Protein AF-A0A0H3NPZ6-F1 (afdb_monomer_lite)

InterPro domains:
  IPR002912 ACT domain [PS51671] (1-62)
  IPR045865 ACT-like domain [SSF55021] (1-60)
  IPR054480 Acetolactate synthase small subunit-like, ACT domain [PF22629] (1-56)

pLDDT: mean 83.37, std 8.53, range [52.88, 93.75]

Structure (mmCIF, N/CA/C/O backbone):
data_AF-A0A0H3NPZ6-F1
#
_entry.id   AF-A0A0H3NPZ6-F1
#
loop_
_atom_site.group_PDB
_atom_site.id
_atom_site.type_symbol
_atom_site.label_atom_id
_atom_site.label_alt_id
_atom_site.label_comp_id
_atom_site.label_asym_id
_atom_site.label_entity_id
_atom_site.label_seq_id
_atom_site.pdbx_PDB_ins_code
_atom_site.Cartn_x
_atom_site.Cartn_y
_atom_site.Cartn_z
_atom_site.occupancy
_atom_site.B_iso_or_equiv
_atom_site.auth_seq_id
_atom_site.auth_comp_id
_atom_site.auth_asym_id
_atom_site.auth_atom_id
_atom_site.pdbx_PDB_model_num
ATOM 1 N N . MET A 1 1 ? -2.458 7.220 7.185 1.00 68.38 1 MET A N 1
ATOM 2 C CA . MET A 1 1 ? -1.403 7.293 6.139 1.00 68.38 1 MET A CA 1
ATOM 3 C C . MET A 1 1 ? 0.020 7.117 6.679 1.00 68.38 1 MET A C 1
ATOM 5 O O . MET A 1 1 ? 0.736 6.279 6.145 1.00 68.38 1 MET A O 1
ATOM 9 N N . SER A 1 2 ? 0.454 7.833 7.727 1.00 76.19 2 SER A N 1
ATOM 10 C CA . SER A 1 2 ? 1.857 7.801 8.202 1.00 76.19 2 SER A CA 1
ATOM 11 C C . SER A 1 2 ? 2.383 6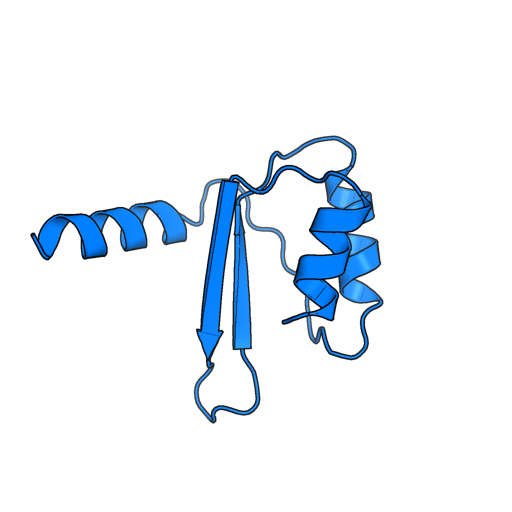.412 8.597 1.00 76.19 2 SER A C 1
ATOM 13 O O . SER A 1 2 ? 3.541 6.105 8.323 1.00 76.19 2 SER A O 1
ATOM 15 N N . HIS A 1 3 ? 1.546 5.553 9.191 1.00 76.94 3 HIS A N 1
ATOM 16 C CA . HIS A 1 3 ? 1.931 4.187 9.579 1.00 76.94 3 HIS A CA 1
ATOM 17 C C . HIS A 1 3 ? 2.252 3.303 8.366 1.00 76.94 3 HIS A C 1
ATOM 19 O O . HIS A 1 3 ? 3.288 2.641 8.332 1.00 76.94 3 HIS A O 1
ATOM 25 N N . ILE A 1 4 ? 1.401 3.370 7.342 1.00 77.88 4 ILE A N 1
ATOM 26 C CA . ILE A 1 4 ? 1.532 2.605 6.100 1.00 77.88 4 ILE A CA 1
ATOM 27 C C . ILE A 1 4 ? 2.764 3.08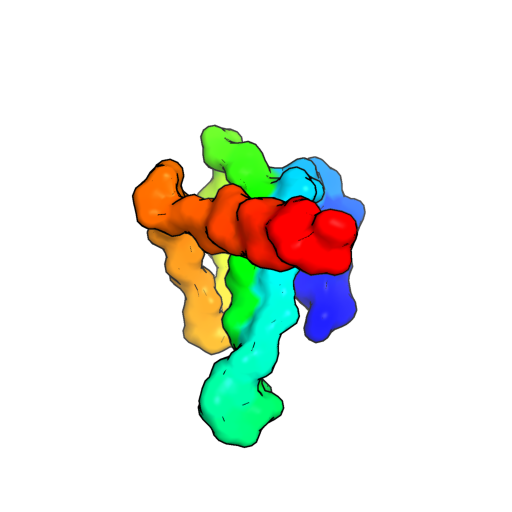4 5.324 1.00 77.88 4 ILE A C 1
ATOM 29 O O . ILE A 1 4 ? 3.665 2.290 5.072 1.00 77.88 4 ILE A O 1
ATOM 33 N N . CYS A 1 5 ? 2.891 4.389 5.054 1.00 77.81 5 CYS A N 1
ATOM 34 C CA . CYS A 1 5 ? 4.067 4.940 4.365 1.00 77.81 5 CYS A CA 1
ATOM 35 C C . CYS A 1 5 ? 5.379 4.673 5.130 1.00 77.81 5 CYS A C 1
ATOM 37 O O . CYS A 1 5 ? 6.415 4.393 4.527 1.00 77.81 5 CYS A O 1
ATOM 39 N N . GLY A 1 6 ? 5.338 4.709 6.467 1.00 77.94 6 GLY A N 1
ATOM 40 C CA . GLY A 1 6 ? 6.484 4.401 7.322 1.00 77.94 6 GLY A CA 1
ATOM 41 C C . GLY A 1 6 ? 6.944 2.940 7.257 1.00 77.94 6 GLY A C 1
ATOM 42 O O . GLY A 1 6 ? 8.134 2.674 7.451 1.00 77.94 6 GLY A O 1
ATOM 43 N N . LEU A 1 7 ? 6.041 1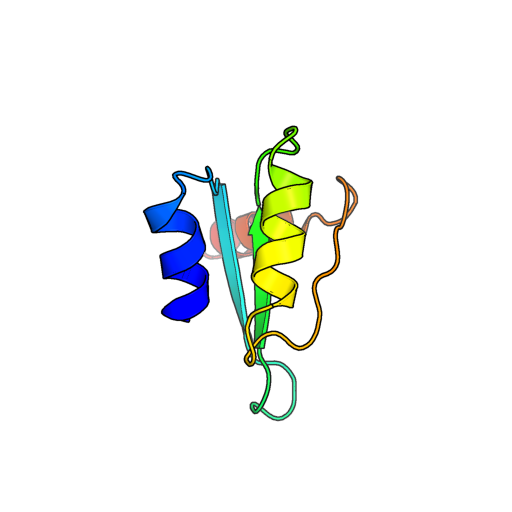.995 6.967 1.00 77.56 7 LEU A N 1
ATOM 44 C CA . LEU A 1 7 ? 6.384 0.585 6.763 1.00 77.56 7 LEU A CA 1
ATOM 45 C C . LEU A 1 7 ? 7.234 0.401 5.495 1.00 77.56 7 LEU A C 1
ATOM 47 O O . LEU A 1 7 ? 8.260 -0.279 5.547 1.00 77.56 7 LEU A O 1
ATOM 51 N N . PHE A 1 8 ? 6.852 1.059 4.394 1.00 74.75 8 PHE A N 1
ATOM 52 C CA . PHE A 1 8 ? 7.584 1.013 3.121 1.00 74.75 8 PHE A CA 1
ATOM 53 C C . PHE A 1 8 ? 8.945 1.704 3.217 1.00 74.75 8 PHE A C 1
ATOM 55 O O . PHE A 1 8 ? 9.966 1.109 2.871 1.00 74.75 8 PHE A O 1
ATOM 62 N N . ALA A 1 9 ? 8.980 2.915 3.783 1.00 73.06 9 ALA A N 1
ATOM 63 C CA . ALA A 1 9 ? 10.203 3.708 3.895 1.00 73.06 9 ALA A CA 1
ATOM 64 C C . ALA A 1 9 ? 11.280 3.035 4.765 1.00 73.06 9 ALA A C 1
ATOM 66 O O . ALA A 1 9 ? 12.465 3.094 4.446 1.00 73.06 9 ALA A O 1
ATOM 67 N N . ARG A 1 10 ? 10.891 2.367 5.862 1.00 70.81 10 ARG A N 1
ATOM 68 C CA . ARG A 1 10 ? 11.849 1.754 6.800 1.00 70.81 10 ARG A CA 1
ATOM 69 C C . ARG A 1 10 ? 12.415 0.420 6.310 1.00 70.81 10 ARG A C 1
ATOM 71 O O . ARG A 1 10 ? 13.493 0.030 6.750 1.00 70.81 10 ARG A O 1
ATOM 78 N N . ARG A 1 11 ? 11.694 -0.301 5.448 1.00 69.38 11 ARG A N 1
ATOM 79 C CA . ARG A 1 11 ? 12.093 -1.643 4.986 1.00 69.38 11 ARG A CA 1
ATOM 80 C C . ARG A 1 11 ? 12.588 -1.694 3.543 1.00 69.38 11 ARG A C 1
ATOM 82 O O . ARG A 1 11 ? 12.892 -2.782 3.066 1.00 69.38 11 ARG A O 1
ATOM 89 N N . ALA A 1 12 ? 12.718 -0.533 2.895 1.00 66.25 12 ALA A N 1
ATOM 90 C CA . ALA A 1 12 ? 13.181 -0.402 1.514 1.00 66.25 12 ALA A CA 1
ATOM 91 C C . ALA A 1 12 ? 12.390 -1.295 0.539 1.00 66.25 12 ALA A C 1
ATOM 93 O O . ALA A 1 12 ? 12.953 -1.896 -0.377 1.00 66.25 12 ALA A O 1
ATOM 94 N N . PHE A 1 13 ? 11.078 -1.412 0.765 1.00 73.69 13 PHE A N 1
ATOM 95 C CA . PHE A 1 13 ? 10.192 -2.042 -0.205 1.00 73.69 13 PHE A CA 1
ATOM 96 C C . PHE A 1 13 ? 10.038 -1.101 -1.393 1.00 73.69 13 PHE A C 1
ATOM 98 O O . PHE A 1 13 ? 9.719 0.074 -1.200 1.00 73.69 13 PHE A O 1
ATOM 105 N N . ASN A 1 14 ? 10.279 -1.611 -2.601 1.00 76.94 14 ASN A N 1
ATOM 106 C CA . ASN A 1 14 ? 10.010 -0.833 -3.798 1.00 76.94 14 ASN A CA 1
ATOM 107 C C . ASN A 1 14 ? 8.495 -0.746 -3.999 1.00 76.94 14 ASN A C 1
ATOM 109 O O . ASN A 1 14 ? 7.805 -1.766 -3.941 1.00 76.94 14 ASN A O 1
ATOM 113 N N . VAL A 1 15 ? 8.000 0.469 -4.198 1.00 83.94 15 VAL A N 1
ATOM 114 C CA . VAL A 1 15 ? 6.595 0.744 -4.485 1.00 83.94 15 VAL A CA 1
ATOM 115 C C . VAL A 1 15 ? 6.574 1.630 -5.713 1.00 83.94 15 VAL A C 1
ATOM 117 O O . VAL A 1 15 ? 7.045 2.765 -5.657 1.00 83.94 15 VAL A O 1
ATOM 120 N N . ASP A 1 16 ? 6.043 1.098 -6.804 1.00 85.50 16 ASP A N 1
ATOM 121 C CA . ASP A 1 16 ? 6.001 1.791 -8.090 1.00 85.50 16 ASP A CA 1
ATOM 122 C C . ASP A 1 16 ? 4.796 2.741 -8.162 1.00 85.50 16 ASP A C 1
ATOM 124 O O . ASP A 1 16 ? 4.856 3.785 -8.806 1.00 85.50 16 ASP A O 1
ATOM 128 N N . GLY A 1 17 ? 3.725 2.431 -7.422 1.00 85.62 17 GLY A N 1
ATOM 129 C CA . GLY A 1 17 ? 2.502 3.225 -7.393 1.00 85.62 17 GLY A CA 1
ATOM 130 C C . GLY A 1 17 ? 1.743 3.094 -6.077 1.00 85.62 17 GLY A C 1
ATOM 131 O O . GLY A 1 17 ? 1.639 2.011 -5.498 1.00 85.62 17 GLY A O 1
ATOM 132 N N . ILE A 1 18 ? 1.185 4.211 -5.604 1.00 88.06 18 ILE A N 1
ATOM 133 C CA . ILE A 1 18 ? 0.268 4.257 -4.460 1.00 88.06 18 ILE A CA 1
ATOM 134 C C . ILE A 1 18 ? -0.963 5.054 -4.865 1.00 88.06 18 ILE A C 1
ATOM 136 O O . ILE A 1 18 ? -0.854 6.215 -5.254 1.00 88.06 18 ILE A O 1
ATOM 140 N N . LEU A 1 19 ? -2.136 4.452 -4.698 1.00 89.44 19 LEU A N 1
ATOM 141 C CA . LEU A 1 19 ? -3.421 5.128 -4.832 1.00 89.44 19 LEU A CA 1
ATOM 142 C C . LEU A 1 19 ? -4.183 4.986 -3.521 1.00 89.44 19 LEU A C 1
ATOM 144 O O . LEU A 1 19 ? -4.259 3.897 -2.965 1.00 89.44 19 LEU A O 1
ATOM 148 N N . CYS A 1 20 ? -4.765 6.074 -3.032 1.00 90.69 20 CYS A N 1
ATOM 149 C CA . CYS A 1 20 ? -5.611 6.068 -1.847 1.00 90.69 20 CYS A CA 1
ATOM 150 C C . CYS A 1 20 ? -6.900 6.816 -2.165 1.00 90.69 20 CYS A C 1
ATOM 152 O O . CYS A 1 20 ? -6.845 7.955 -2.629 1.00 90.69 20 CYS A O 1
ATOM 154 N N . MET A 1 21 ? -8.044 6.183 -1.918 1.00 90.00 21 MET A N 1
ATOM 155 C CA . MET A 1 21 ? -9.350 6.818 -2.074 1.00 90.00 21 MET A CA 1
ATOM 156 C C . MET A 1 21 ? -10.247 6.507 -0.876 1.00 90.00 21 MET A C 1
ATOM 158 O O . MET A 1 21 ? -10.217 5.378 -0.377 1.00 90.00 21 MET A O 1
ATOM 162 N N . PRO A 1 22 ? -11.070 7.467 -0.425 1.00 93.06 22 PRO A N 1
ATOM 163 C CA . PRO A 1 22 ? -12.071 7.198 0.595 1.00 93.06 22 PRO A CA 1
ATOM 164 C C . PRO A 1 22 ? -13.130 6.229 0.056 1.00 93.06 22 PRO A C 1
ATOM 166 O O . PRO A 1 22 ? -13.491 6.270 -1.123 1.00 93.06 22 PRO A O 1
ATOM 169 N N . LEU A 1 23 ? -13.646 5.365 0.925 1.00 91.81 23 LEU A N 1
ATOM 170 C CA . LEU A 1 23 ? -14.842 4.581 0.641 1.00 91.81 23 LEU A CA 1
ATOM 171 C C . LEU A 1 23 ? -16.102 5.414 0.910 1.00 91.81 23 LEU A C 1
ATOM 173 O O . LEU A 1 23 ? -16.068 6.464 1.558 1.00 91.81 23 LEU A O 1
ATOM 177 N N . ALA A 1 24 ? -17.240 4.936 0.402 1.00 89.44 24 ALA A N 1
ATOM 178 C CA . ALA A 1 24 ? -18.532 5.532 0.713 1.00 89.44 24 ALA A CA 1
ATOM 179 C C . ALA A 1 24 ? -18.748 5.556 2.237 1.00 89.44 24 ALA A C 1
ATOM 181 O O . ALA A 1 24 ? -18.548 4.547 2.905 1.00 89.44 24 ALA A O 1
ATOM 182 N N . GLY A 1 25 ? -19.140 6.712 2.776 1.00 89.69 25 GLY A N 1
ATOM 183 C CA . GLY A 1 25 ? -19.282 6.934 4.221 1.00 89.69 25 GLY A CA 1
ATOM 184 C C . GLY A 1 25 ? -18.093 7.649 4.869 1.00 89.69 25 GLY A C 1
ATOM 185 O O . GLY A 1 25 ? -18.272 8.274 5.906 1.00 89.69 25 GLY A O 1
ATOM 186 N N . GLY A 1 26 ? -16.914 7.651 4.236 1.00 87.56 26 GLY A N 1
ATOM 187 C CA . GLY A 1 26 ? -15.770 8.478 4.640 1.00 87.56 26 GLY A CA 1
ATOM 188 C C . GLY A 1 26 ? -15.011 8.028 5.893 1.00 87.56 26 GLY A C 1
ATOM 189 O O . GLY A 1 26 ? -13.993 8.638 6.208 1.00 87.56 26 GLY A O 1
ATOM 190 N N . GLU A 1 27 ? -15.463 6.980 6.584 1.00 91.56 27 GLU A N 1
ATOM 191 C CA . GLU A 1 27 ? -14.756 6.417 7.746 1.00 91.56 27 GLU A CA 1
ATOM 192 C C . GLU A 1 27 ? -13.560 5.552 7.327 1.00 91.56 27 GLU A C 1
ATOM 194 O O . GLU A 1 27 ? -12.516 5.576 7.974 1.00 91.56 27 GLU A O 1
ATOM 199 N N . ASP A 1 28 ? -13.681 4.882 6.179 1.00 93.75 28 ASP A N 1
ATOM 200 C CA . ASP A 1 28 ? -12.664 3.984 5.647 1.00 93.75 28 ASP A CA 1
ATOM 201 C C . ASP A 1 28 ? -12.047 4.519 4.355 1.00 93.75 28 ASP A C 1
ATOM 203 O O . ASP A 1 28 ? -12.652 5.272 3.587 1.00 93.75 28 ASP A O 1
ATOM 207 N N . SER A 1 29 ? -10.826 4.074 4.069 1.00 92.81 29 SER A N 1
ATOM 208 C CA . SER A 1 29 ? -10.138 4.330 2.804 1.00 92.81 29 SER A CA 1
ATOM 209 C C . SER A 1 29 ? -9.611 3.030 2.218 1.00 92.81 29 SER A C 1
ATOM 211 O O . SER A 1 29 ? -9.211 2.119 2.941 1.00 92.81 29 SER A O 1
ATOM 213 N N . ARG A 1 30 ? -9.567 2.955 0.890 1.00 91.94 30 ARG A N 1
ATOM 214 C CA . ARG A 1 30 ? -8.908 1.873 0.167 1.00 91.94 30 ARG A CA 1
ATOM 215 C C . ARG A 1 30 ? -7.585 2.366 -0.387 1.00 91.94 30 ARG A C 1
ATOM 217 O O . ARG A 1 30 ? -7.530 3.410 -1.035 1.00 91.94 30 ARG A O 1
ATOM 224 N N . ILE A 1 31 ? -6.539 1.590 -0.130 1.00 91.25 31 ILE A N 1
ATOM 225 C CA . ILE A 1 31 ? -5.192 1.851 -0.623 1.00 91.25 31 ILE A CA 1
ATOM 226 C C . ILE A 1 31 ? -4.813 0.729 -1.584 1.00 91.25 31 ILE A C 1
ATOM 228 O O . ILE A 1 31 ? -4.855 -0.443 -1.215 1.00 91.25 31 ILE A O 1
ATOM 232 N N . TRP A 1 32 ? -4.430 1.097 -2.801 1.00 90.56 32 TRP A N 1
ATOM 233 C CA . TRP A 1 32 ? -3.816 0.204 -3.774 1.00 90.56 32 TRP A CA 1
ATOM 234 C C . TRP A 1 32 ? -2.323 0.475 -3.824 1.00 90.56 32 TRP A C 1
ATOM 236 O O . TRP A 1 32 ? -1.884 1.627 -3.784 1.00 90.56 32 TRP A O 1
ATOM 246 N N . LEU A 1 33 ? -1.554 -0.603 -3.909 1.00 88.44 33 LEU A N 1
ATOM 247 C CA . LEU A 1 33 ? -0.102 -0.574 -3.916 1.00 88.44 33 LEU A CA 1
ATOM 248 C C . LEU A 1 33 ? 0.382 -1.406 -5.094 1.00 88.44 33 LEU A C 1
ATOM 250 O O . LEU A 1 33 ? 0.109 -2.605 -5.150 1.00 88.44 33 LEU A O 1
ATOM 254 N N . GLN A 1 34 ? 1.097 -0.773 -6.015 1.00 88.00 34 GLN A N 1
ATOM 255 C CA . GLN A 1 34 ? 1.816 -1.464 -7.073 1.00 88.00 34 GLN A CA 1
ATOM 256 C C . GLN A 1 34 ? 3.228 -1.746 -6.573 1.00 88.00 34 GLN A C 1
ATOM 258 O O . GLN A 1 34 ? 3.993 -0.830 -6.269 1.00 88.00 34 GLN A O 1
ATOM 263 N N . VAL A 1 35 ? 3.540 -3.027 -6.421 1.00 86.38 35 VAL A N 1
ATOM 264 C CA . VAL A 1 35 ? 4.795 -3.512 -5.846 1.00 86.38 35 VAL A CA 1
ATOM 265 C C . VAL A 1 35 ? 5.302 -4.692 -6.658 1.00 86.38 35 VAL A C 1
ATOM 267 O O . VAL A 1 35 ? 4.523 -5.401 -7.296 1.00 86.38 35 VAL A O 1
ATOM 270 N N . LEU A 1 36 ? 6.608 -4.936 -6.589 1.00 85.06 36 LEU A N 1
ATOM 271 C CA . LEU A 1 36 ? 7.199 -6.127 -7.180 1.00 85.06 36 LEU A CA 1
ATOM 272 C C . LEU A 1 36 ? 6.730 -7.384 -6.430 1.00 85.06 36 LEU A C 1
ATOM 274 O O . LEU A 1 36 ? 6.830 -7.456 -5.202 1.00 85.06 36 LEU A O 1
ATOM 278 N N . ASP A 1 37 ? 6.283 -8.394 -7.174 1.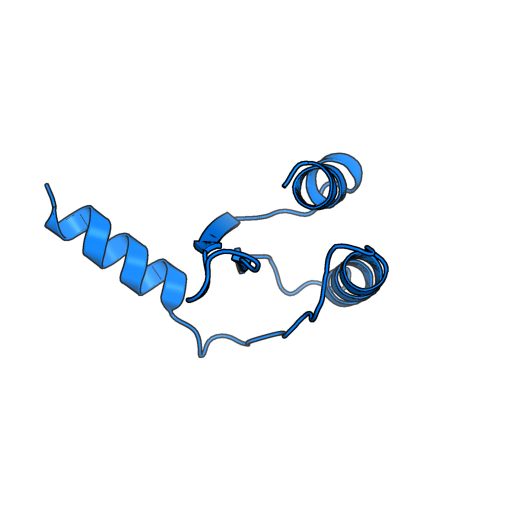00 85.25 37 ASP A N 1
ATOM 279 C CA . ASP A 1 37 ? 5.989 -9.721 -6.632 1.00 85.25 37 ASP A CA 1
ATOM 280 C C . ASP A 1 37 ? 7.285 -10.505 -6.384 1.00 85.25 37 ASP A C 1
ATOM 282 O O . ASP A 1 37 ? 7.692 -11.364 -7.165 1.00 85.25 37 ASP A O 1
ATOM 286 N N . ASP A 1 38 ? 7.984 -10.145 -5.307 1.00 85.75 38 ASP A N 1
ATOM 287 C CA . ASP A 1 38 ? 9.185 -10.835 -4.851 1.00 85.75 38 ASP A CA 1
ATOM 288 C C . ASP A 1 38 ? 8.941 -11.640 -3.564 1.00 85.75 38 ASP A C 1
ATOM 290 O O . ASP A 1 38 ? 7.895 -11.576 -2.913 1.00 85.75 38 ASP A O 1
ATOM 294 N N . GLN A 1 39 ? 9.956 -12.399 -3.153 1.00 84.12 39 GLN A N 1
ATOM 295 C CA . GLN A 1 39 ? 9.915 -13.235 -1.949 1.00 84.12 39 GLN A CA 1
ATOM 296 C C . GLN A 1 39 ? 9.572 -12.476 -0.649 1.00 84.12 39 GLN A C 1
ATOM 298 O O . GLN A 1 39 ? 9.216 -13.096 0.353 1.00 84.12 39 GLN A O 1
ATOM 303 N N . ARG A 1 40 ? 9.694 -11.145 -0.625 1.00 84.00 40 ARG A N 1
ATOM 304 C CA . ARG A 1 40 ? 9.425 -10.309 0.547 1.00 84.00 40 ARG A CA 1
ATOM 305 C C . ARG A 1 40 ? 7.976 -9.822 0.597 1.00 84.00 40 ARG A C 1
ATOM 307 O O . ARG A 1 40 ? 7.544 -9.379 1.663 1.00 84.00 40 ARG A O 1
ATOM 314 N N . LEU A 1 41 ? 7.208 -9.947 -0.489 1.00 86.38 41 LEU A N 1
ATOM 315 C CA . LEU A 1 41 ? 5.813 -9.503 -0.556 1.00 86.38 41 LEU A CA 1
ATOM 316 C C . LEU A 1 41 ? 4.942 -10.172 0.516 1.00 86.38 41 LEU A C 1
ATOM 318 O O . LEU A 1 41 ? 4.178 -9.503 1.208 1.00 86.38 41 LEU A O 1
ATOM 322 N N . GLN A 1 42 ? 5.113 -11.477 0.735 1.00 88.31 42 GLN A N 1
ATOM 323 C CA . GLN A 1 42 ? 4.374 -12.201 1.777 1.00 88.31 42 GLN A CA 1
ATOM 324 C C . GLN A 1 42 ? 4.677 -11.666 3.183 1.00 88.31 42 GLN A C 1
ATOM 326 O O . GLN A 1 42 ? 3.779 -11.483 4.006 1.00 88.31 42 GLN A O 1
ATOM 331 N N . GLN A 1 43 ? 5.944 -11.341 3.457 1.00 87.88 43 GLN A N 1
ATOM 332 C CA . GLN A 1 43 ? 6.328 -10.728 4.726 1.00 87.88 43 GLN A CA 1
ATOM 333 C C . GLN A 1 43 ? 5.707 -9.336 4.878 1.00 87.88 43 GLN A C 1
ATOM 335 O O . GLN A 1 43 ? 5.291 -8.971 5.974 1.00 87.88 43 GLN A O 1
ATOM 340 N N . MET A 1 44 ? 5.651 -8.558 3.799 1.00 85.94 44 MET A N 1
ATOM 341 C CA . MET A 1 44 ? 5.050 -7.229 3.792 1.00 85.94 44 MET A CA 1
ATOM 342 C C . MET A 1 44 ? 3.550 -7.284 4.105 1.00 85.94 44 MET A C 1
ATOM 344 O O . MET A 1 44 ? 3.101 -6.561 4.993 1.00 85.94 44 MET A O 1
ATOM 348 N N . ILE A 1 45 ? 2.807 -8.185 3.451 1.00 89.38 45 ILE A N 1
ATOM 349 C CA . ILE A 1 45 ? 1.375 -8.418 3.701 1.00 89.38 45 ILE A CA 1
ATOM 350 C C . ILE A 1 45 ? 1.143 -8.736 5.183 1.00 89.38 45 ILE A C 1
ATOM 352 O O . ILE A 1 45 ? 0.398 -8.024 5.851 1.00 89.38 45 ILE A O 1
ATOM 356 N N . SER A 1 46 ? 1.897 -9.689 5.742 1.00 90.56 46 SER A N 1
ATOM 357 C CA . SER A 1 46 ? 1.788 -10.070 7.160 1.00 90.56 46 SER A CA 1
ATOM 358 C C . SER A 1 46 ? 2.063 -8.921 8.143 1.00 90.56 46 SER A C 1
ATOM 360 O O . SER A 1 46 ? 1.664 -8.977 9.305 1.00 90.56 46 SER A O 1
ATOM 362 N N . GLN A 1 47 ? 2.801 -7.887 7.739 1.00 87.88 47 GLN A N 1
ATOM 363 C CA . GLN A 1 47 ? 3.086 -6.734 8.599 1.00 87.88 47 GLN A CA 1
ATOM 364 C C . GLN A 1 47 ? 2.006 -5.668 8.488 1.00 87.88 47 GLN A C 1
ATOM 366 O O . GLN A 1 47 ? 1.700 -5.036 9.494 1.00 87.88 47 GLN A O 1
ATOM 371 N N . LEU A 1 48 ? 1.428 -5.493 7.299 1.00 89.31 48 LEU A N 1
ATOM 372 C CA . LEU A 1 48 ? 0.271 -4.628 7.094 1.00 89.31 48 LEU A CA 1
ATOM 373 C C . LEU A 1 48 ? -0.934 -5.140 7.887 1.00 89.31 48 LEU A C 1
ATOM 375 O O . LEU A 1 48 ? -1.559 -4.355 8.585 1.00 89.31 48 LEU A O 1
ATOM 379 N N . GLU A 1 49 ? -1.186 -6.451 7.878 1.00 91.75 49 GLU A N 1
ATOM 380 C CA . GLU A 1 49 ? -2.275 -7.090 8.640 1.00 91.75 49 GLU A CA 1
ATOM 381 C C . GLU A 1 49 ? -2.152 -6.941 10.167 1.00 91.75 49 GLU A C 1
ATOM 383 O O . GLU A 1 49 ? -3.106 -7.196 10.894 1.00 91.75 49 GLU A O 1
ATOM 388 N N . LYS A 1 50 ? -0.979 -6.548 10.680 1.00 90.44 50 LYS A N 1
ATOM 389 C CA . LYS A 1 50 ? -0.754 -6.311 12.117 1.00 90.44 50 LYS A CA 1
ATOM 390 C C . LYS A 1 50 ? -1.018 -4.870 12.540 1.00 90.44 50 LYS A C 1
ATOM 392 O O . LYS A 1 50 ? -0.935 -4.577 13.730 1.00 90.44 50 LYS A O 1
ATOM 397 N N . LEU A 1 51 ? -1.236 -3.963 11.592 1.00 89.56 51 LEU A N 1
ATOM 398 C CA . LEU A 1 51 ? -1.546 -2.574 11.901 1.00 89.56 51 LEU A CA 1
ATOM 399 C C . LEU A 1 51 ? -3.009 -2.481 12.340 1.00 89.56 51 LEU A C 1
ATOM 401 O O . LEU A 1 51 ? -3.887 -2.956 11.630 1.00 89.56 51 LEU A O 1
ATOM 405 N N . GLU A 1 52 ? -3.270 -1.832 13.475 1.00 90.19 52 GLU A N 1
ATOM 406 C CA . GLU A 1 52 ? -4.634 -1.662 14.009 1.00 90.19 52 GLU A CA 1
ATOM 407 C C . GLU A 1 52 ? -5.560 -0.927 13.028 1.00 90.19 52 GLU A C 1
ATOM 409 O O . GLU A 1 52 ? -6.740 -1.242 12.930 1.00 90.19 52 GLU A O 1
ATOM 414 N N . ASP A 1 53 ? -5.000 0.004 12.251 1.00 89.94 53 ASP A N 1
ATOM 415 C CA . ASP A 1 53 ? -5.734 0.806 11.268 1.00 89.94 53 ASP A CA 1
ATOM 416 C C . ASP A 1 53 ? -6.023 0.050 9.951 1.00 89.94 53 ASP A C 1
ATOM 418 O O . ASP A 1 53 ? -6.597 0.621 9.022 1.00 89.94 53 ASP A O 1
ATOM 422 N N . VAL A 1 54 ? -5.567 -1.202 9.806 1.00 92.56 54 VAL A N 1
ATOM 423 C CA . VAL A 1 54 ? -5.740 -1.999 8.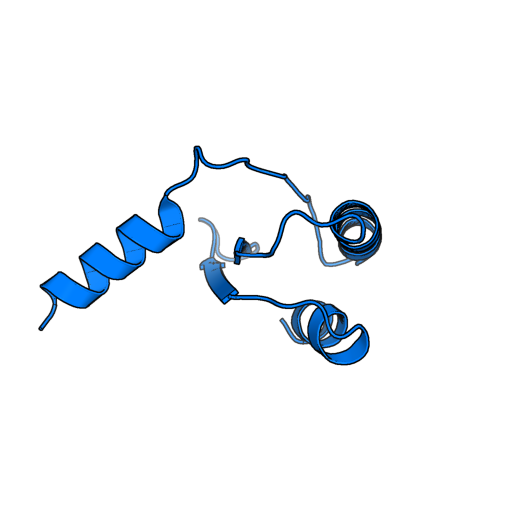583 1.00 92.56 54 VAL A CA 1
ATOM 424 C C . VAL A 1 54 ? -6.823 -3.044 8.804 1.00 92.56 54 VAL A C 1
ATOM 426 O O . VAL A 1 54 ? -6.617 -4.050 9.473 1.00 92.56 54 VAL A O 1
ATOM 429 N N . LEU A 1 55 ? -7.976 -2.823 8.174 1.00 93.69 55 LEU A N 1
ATOM 430 C CA . LEU A 1 55 ? -9.117 -3.736 8.264 1.00 93.69 55 LEU A CA 1
ATOM 431 C C . LEU A 1 55 ? -8.895 -5.040 7.485 1.00 93.69 55 LEU A C 1
ATOM 433 O O . LEU A 1 55 ? -9.307 -6.109 7.927 1.00 93.69 55 LEU A O 1
ATOM 437 N N . GLN A 1 56 ? -8.272 -4.955 6.305 1.00 93.25 56 GLN A N 1
ATOM 438 C CA . GLN A 1 56 ? -8.039 -6.101 5.428 1.00 93.25 56 GLN A CA 1
ATOM 439 C C . GLN A 1 56 ? -6.905 -5.819 4.435 1.00 93.25 56 GLN A C 1
ATOM 441 O O . GLN A 1 56 ? -6.758 -4.695 3.951 1.00 93.25 56 GLN A O 1
ATOM 446 N N . VAL A 1 57 ? -6.152 -6.862 4.073 1.00 92.50 57 VAL A N 1
ATOM 447 C CA . VAL A 1 57 ? -5.196 -6.845 2.959 1.00 92.50 57 VAL A CA 1
ATOM 448 C C . VAL A 1 57 ? -5.597 -7.913 1.944 1.00 92.50 57 VAL A C 1
ATOM 450 O O . VAL A 1 57 ? -5.763 -9.078 2.292 1.00 92.50 57 VAL A O 1
ATOM 453 N N . CYS A 1 58 ? -5.753 -7.517 0.681 1.00 90.19 58 CYS A N 1
ATOM 454 C CA . CYS A 1 58 ? -6.047 -8.426 -0.425 1.00 90.19 58 CYS A CA 1
ATOM 455 C C . CYS A 1 58 ? -4.943 -8.320 -1.471 1.00 90.19 58 CYS A C 1
ATOM 457 O O . CYS A 1 58 ? -4.600 -7.218 -1.902 1.00 90.19 58 CYS A O 1
ATOM 459 N N . ARG A 1 59 ? -4.414 -9.467 -1.900 1.00 87.31 59 ARG A N 1
ATOM 460 C CA . ARG A 1 59 ? -3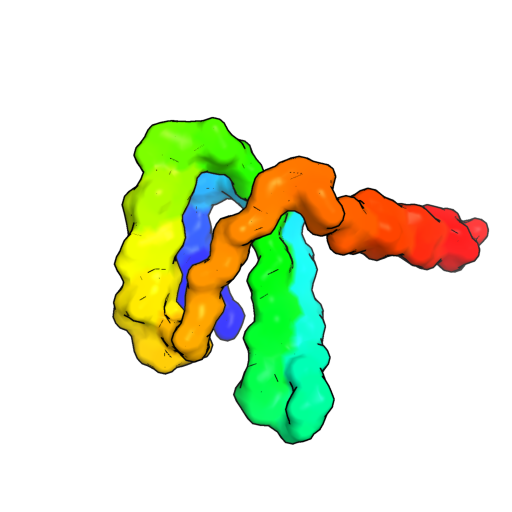.513 -9.542 -3.046 1.00 87.31 59 ARG A CA 1
ATOM 461 C C . ARG A 1 59 ? -4.339 -9.752 -4.308 1.00 87.31 59 ARG A C 1
ATOM 463 O O . ARG A 1 59 ? -5.171 -10.654 -4.359 1.00 87.31 59 ARG A O 1
ATOM 470 N N . PHE A 1 60 ? -4.067 -8.933 -5.310 1.00 83.38 60 PHE A N 1
ATOM 471 C CA . PHE A 1 60 ? -4.559 -9.117 -6.665 1.00 83.38 60 PHE A CA 1
ATOM 472 C C . PHE A 1 60 ? -3.348 -9.378 -7.549 1.00 83.38 60 PHE A C 1
ATOM 474 O O . PHE A 1 60 ? -2.332 -8.695 -7.408 1.00 83.38 60 PHE A O 1
ATOM 481 N N . ASP A 1 61 ? -3.441 -10.379 -8.415 1.00 75.00 61 ASP A N 1
ATOM 482 C CA . ASP A 1 61 ? -2.432 -10.590 -9.449 1.00 75.00 61 ASP A CA 1
ATOM 483 C C . ASP A 1 61 ? -2.687 -9.598 -10.608 1.00 75.00 61 ASP A C 1
ATOM 485 O O . ASP A 1 61 ? -3.403 -8.607 -10.441 1.00 75.00 61 ASP A O 1
ATOM 489 N N . SER A 1 62 ? -2.117 -9.831 -11.793 1.00 67.25 62 SER A N 1
ATOM 490 C CA . SER A 1 62 ? -2.140 -8.901 -12.941 1.00 67.25 62 SER A CA 1
ATOM 491 C C . SER A 1 62 ? -3.531 -8.532 -13.493 1.00 67.25 62 SER A C 1
ATOM 493 O O . SER A 1 62 ? -3.628 -7.847 -14.504 1.00 67.25 62 SER A O 1
ATOM 495 N N . GLU A 1 63 ? -4.616 -8.991 -12.875 1.00 63.69 63 GLU A N 1
ATOM 496 C CA . GLU A 1 63 ? -5.998 -8.788 -13.317 1.00 63.69 63 GLU A CA 1
ATOM 497 C C . GLU A 1 63 ? -6.623 -7.466 -12.835 1.00 63.69 63 GLU A C 1
ATOM 499 O O . GLU A 1 63 ? -7.766 -7.173 -13.186 1.00 63.69 63 GLU A O 1
ATOM 504 N N . MET A 1 64 ? -5.912 -6.652 -12.041 1.00 68.81 64 MET A N 1
ATOM 505 C CA . MET A 1 64 ? -6.423 -5.363 -11.556 1.00 68.81 64 MET A CA 1
ATOM 506 C C . MET A 1 64 ? -5.699 -4.168 -12.211 1.00 68.81 64 MET A C 1
ATOM 508 O O . MET A 1 64 ? -4.769 -3.622 -11.616 1.00 68.81 64 MET A O 1
ATOM 512 N N . PRO A 1 65 ? -6.157 -3.685 -13.385 1.00 73.25 65 PRO A N 1
ATOM 513 C CA . PRO A 1 65 ? -5.530 -2.584 -14.128 1.00 73.25 65 PRO A CA 1
ATOM 514 C C . PRO A 1 65 ? -5.880 -1.204 -13.541 1.00 73.25 65 PRO A C 1
ATOM 516 O O . PRO A 1 65 ? -6.066 -0.239 -14.273 1.00 73.25 65 PRO A O 1
ATOM 519 N N . ILE A 1 66 ? -6.045 -1.084 -12.217 1.00 83.62 66 ILE A N 1
ATOM 520 C CA . ILE A 1 66 ? -6.473 0.178 -11.587 1.00 83.62 66 ILE A CA 1
ATOM 521 C C . ILE A 1 66 ? -5.468 1.302 -11.864 1.00 83.62 66 ILE A C 1
ATOM 523 O O . ILE A 1 66 ? -5.874 2.435 -12.097 1.00 83.62 66 ILE A O 1
ATOM 527 N N . PHE A 1 67 ? -4.171 0.985 -11.874 1.00 84.19 67 PHE A N 1
ATOM 528 C CA . PHE A 1 67 ? -3.122 1.954 -12.176 1.00 84.19 67 PHE A CA 1
ATOM 529 C C . PHE A 1 67 ? -3.146 2.353 -13.655 1.00 84.19 67 PHE A C 1
ATOM 531 O O . PHE A 1 67 ? -3.144 3.548 -13.927 1.00 84.19 67 PHE A O 1
ATOM 538 N N . ASP A 1 68 ? -3.325 1.400 -14.577 1.00 84.00 68 ASP A N 1
ATOM 539 C CA . ASP A 1 68 ? -3.473 1.691 -16.013 1.00 84.00 68 ASP A CA 1
ATOM 540 C C . ASP A 1 68 ? -4.700 2.584 -16.282 1.00 84.00 68 ASP A C 1
ATOM 542 O O . ASP A 1 68 ? -4.618 3.590 -16.980 1.00 84.00 68 ASP A O 1
ATOM 546 N N . GLN A 1 69 ? -5.844 2.278 -15.656 1.00 85.00 69 GLN A N 1
ATOM 547 C CA . GLN A 1 69 ? -7.073 3.070 -15.797 1.00 85.00 69 GLN A CA 1
ATOM 548 C C . GLN A 1 69 ? -6.922 4.493 -15.250 1.00 85.00 69 GLN A C 1
ATOM 550 O O . GLN A 1 69 ? -7.478 5.443 -15.805 1.00 85.00 69 GLN A O 1
ATOM 555 N N . VAL A 1 70 ? -6.208 4.649 -14.132 1.00 85.00 70 VAL A N 1
ATOM 556 C CA . VAL A 1 70 ? -5.940 5.966 -13.547 1.00 85.00 70 VAL A CA 1
ATOM 557 C C . VAL A 1 70 ? -4.971 6.752 -14.426 1.00 85.00 70 VAL A C 1
ATOM 559 O O . VAL A 1 70 ? -5.202 7.941 -14.640 1.00 85.00 70 VAL A O 1
ATOM 562 N N . GLU A 1 71 ? -3.936 6.114 -14.975 1.00 83.62 71 GLU A N 1
ATOM 563 C CA . GLU A 1 71 ? -3.037 6.742 -15.947 1.00 83.62 71 GLU A CA 1
ATOM 564 C C . GLU A 1 71 ? -3.798 7.235 -17.181 1.00 83.62 71 GLU A C 1
ATOM 566 O O . GLU A 1 71 ? -3.657 8.404 -17.542 1.00 83.62 71 GLU A O 1
ATOM 571 N N . ASP A 1 72 ? -4.675 6.410 -17.760 1.00 84.75 72 ASP A N 1
ATOM 572 C CA . ASP A 1 72 ? -5.524 6.790 -18.895 1.00 84.75 72 ASP A CA 1
ATOM 573 C C . ASP A 1 72 ? -6.439 7.976 -18.561 1.00 84.75 72 ASP A C 1
ATOM 575 O O . ASP A 1 72 ? -6.612 8.900 -19.363 1.00 84.75 72 ASP A O 1
ATOM 579 N N . LEU A 1 73 ? -7.034 7.982 -17.365 1.00 81.94 73 LEU A N 1
ATOM 580 C CA . LEU A 1 73 ? -7.912 9.063 -16.922 1.00 81.94 73 LEU A CA 1
ATOM 581 C C . LEU A 1 73 ? -7.148 10.380 -16.733 1.00 81.94 73 LEU A C 1
ATOM 583 O O . LEU A 1 73 ? -7.669 11.440 -17.077 1.00 81.94 73 LEU A O 1
ATOM 587 N N . VAL A 1 74 ? -5.918 10.328 -16.220 1.00 79.25 74 VAL A N 1
ATOM 588 C CA . VAL A 1 74 ? -5.053 11.507 -16.064 1.00 79.25 74 VAL A CA 1
ATOM 589 C C . VAL A 1 74 ? -4.513 11.983 -17.417 1.00 79.25 74 VAL A C 1
ATOM 591 O O . VAL A 1 74 ? -4.455 13.188 -17.664 1.00 79.25 74 VAL A O 1
ATOM 594 N N . ALA A 1 75 ? -4.148 11.064 -18.314 1.00 79.38 75 ALA A N 1
ATOM 595 C CA . ALA A 1 75 ? -3.636 11.380 -19.645 1.00 79.38 75 ALA A CA 1
ATOM 596 C C . ALA A 1 75 ? -4.688 12.074 -20.526 1.00 79.38 75 ALA A C 1
ATOM 598 O O . ALA A 1 75 ? -4.360 13.028 -21.227 1.00 79.38 75 ALA A O 1
ATOM 599 N N . ASN A 1 76 ? -5.954 11.655 -20.437 1.00 75.00 76 ASN A N 1
ATOM 600 C CA . ASN A 1 76 ? -7.066 12.230 -21.203 1.00 75.00 76 ASN A CA 1
ATOM 601 C C . ASN A 1 76 ? -7.597 13.571 -20.651 1.00 75.00 76 ASN A C 1
ATOM 603 O O . ASN A 1 76 ? -8.530 14.138 -21.217 1.00 75.00 76 ASN A O 1
ATOM 607 N N . GLN A 1 77 ? -7.032 14.085 -19.552 1.00 64.19 77 GLN A N 1
ATOM 608 C CA . GLN A 1 77 ? -7.350 15.411 -19.002 1.00 64.19 77 GLN A CA 1
ATOM 609 C C . GLN A 1 77 ? -6.363 16.515 -19.437 1.00 64.19 77 GLN A C 1
ATOM 611 O O . GLN A 1 77 ? -6.462 17.639 -18.940 1.00 64.19 77 GLN A O 1
ATOM 616 N N . ARG A 1 78 ? -5.417 16.217 -20.340 1.00 52.88 78 ARG A N 1
ATOM 617 C CA . ARG A 1 78 ? -4.470 17.186 -20.922 1.00 52.88 78 ARG A CA 1
ATOM 618 C C . ARG A 1 78 ? -4.881 17.684 -22.300 1.00 52.88 78 ARG A C 1
ATOM 620 O O . ARG A 1 78 ? -5.402 16.877 -23.095 1.00 52.88 78 ARG A O 1
#

Sequence (78 aa):
MSHICGLFARRAFNVDGILCMPLAGGEDSRIWLQVLDDQRLQQMISQLEKLEDVLQVCRFDSEMPIFDQVEDLVANQR

Organism: Yersinia enterocolitica subsp. palearctica serotype O:3 (strain DSM 13030 / CIP 106945 / Y11) (NCBI:txid930944)

Radius of gyration: 13.63 Å; chains: 1; bounding box: 32×30×35 Å

Secondary structure (DSSP, 8-state):
-HHHHHHHHHHT--EEEEEEEEPTTSS-EEEEEEE---TTHHHHHHHHTTSTT--------TT-THHHHHHHHHHTT-

Foldseek 3Di:
DCVLVVLCVVPVFDWPDWDWDADPPRPDIDIDTDGDPDPCVVVSLVVLVPDPNRPDDDDDDPPDCVVVVVVVVVVVVD